Protein AF-A0A388SIT4-F1 (afdb_monomer_lite)

Sequence (167 aa):
MTAAKDGSGTVRSGVFRFDPAHPLFADHFPGASVAPGSCIVQAFADEAARWIHEITAGPNAPDAPDKTDTGGDEALLPLAGTGHLVQRMRPIRDVRGFRFRRFVTPGDYAFRMECTDGGIRCSLHALDTTGRADAPDGGEVNGGEVGQANVGQDEQARPLVTGVLAW

Radius of gyration: 22.31 Å; chains: 1; bounding box: 43×38×79 Å

Secondary structure (DSSP, 8-state):
-------TTTEEEEEEEE-TT-GGGTSSSTTS----HHHHHHHHHHHHHHHHHHHHH-S--------------------TTTHHHHTT-----EEEEEEE-S---SEEEEEEEEEETTEEEEEEEE---TT---PPP------------S-SHHHHTS-SEEEEEE-

pLDDT: mean 72.48, std 23.3, range [30.88, 98.31]

Foldseek 3Di:
DDDDPDDPAFKDKDKDAQALPPVVQCVCPPVAGFDDPVVVVVVVLVVLVVSLCDLVCPPDNDPDDDDDDDDDDDDDDPPPPSVVNNVQRDRQDDKFDKDQQDTHHGGMWMKMWGGDNFFIKIFIFDDPPVDDDPDDDDDDDDDDDDDDDPPPPVVRPDTSIIIGRGD

Structure (mmCIF, N/CA/C/O backbone):
data_AF-A0A388SIT4-F1
#
_entry.id   AF-A0A388SIT4-F1
#
loop_
_atom_site.group_PDB
_atom_site.id
_atom_site.type_symbol
_atom_site.label_atom_id
_atom_site.label_alt_id
_atom_site.label_comp_id
_atom_site.label_asym_id
_atom_site.label_entity_id
_atom_site.label_seq_id
_atom_site.pdbx_PDB_ins_code
_atom_site.Cartn_x
_atom_site.Cartn_y
_atom_site.Cartn_z
_atom_site.occupancy
_atom_site.B_iso_or_equiv
_atom_site.auth_seq_id
_atom_site.auth_comp_id
_atom_site.auth_asym_id
_atom_site.auth_atom_id
_atom_site.pdbx_PDB_model_num
ATOM 1 N N . MET A 1 1 ? -22.627 27.717 9.673 1.00 32.62 1 MET A N 1
ATOM 2 C CA . MET A 1 1 ? -21.749 26.892 8.819 1.00 32.62 1 MET A CA 1
ATOM 3 C C . MET A 1 1 ? -20.703 26.278 9.731 1.00 32.62 1 MET A C 1
ATOM 5 O O . MET A 1 1 ? -19.740 26.938 10.093 1.00 32.62 1 MET A O 1
ATOM 9 N N . THR A 1 2 ? -20.993 25.093 10.255 1.00 30.88 2 THR A N 1
ATOM 10 C CA . THR A 1 2 ? -20.157 24.382 11.226 1.00 30.88 2 THR A CA 1
ATOM 11 C C . THR A 1 2 ? -19.035 23.672 10.481 1.00 30.88 2 THR A C 1
ATOM 13 O O . THR A 1 2 ? -19.283 22.747 9.714 1.00 30.88 2 THR A O 1
ATOM 16 N N . ALA A 1 3 ? -17.804 24.135 10.687 1.00 35.03 3 ALA A N 1
ATOM 17 C CA . ALA A 1 3 ? -16.610 23.435 10.248 1.00 35.03 3 ALA A CA 1
ATOM 18 C C . ALA A 1 3 ? -16.494 22.124 11.038 1.00 35.03 3 ALA A C 1
ATOM 20 O O . ALA A 1 3 ? -16.296 22.141 12.255 1.00 35.03 3 ALA A O 1
ATOM 21 N N . ALA A 1 4 ? -16.653 20.992 10.353 1.00 37.12 4 ALA A N 1
ATOM 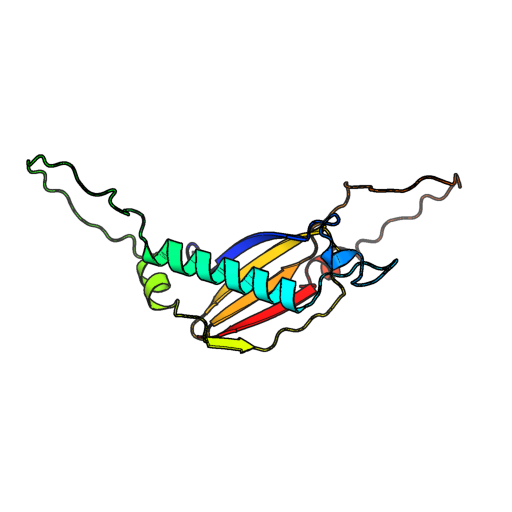22 C CA . ALA A 1 4 ? -16.260 19.698 10.884 1.00 37.12 4 ALA A CA 1
ATOM 23 C C . ALA A 1 4 ? -14.736 19.711 11.054 1.00 37.12 4 ALA A C 1
ATOM 25 O O . ALA A 1 4 ? -13.979 19.792 10.087 1.00 37.12 4 ALA A O 1
ATOM 26 N N . LYS A 1 5 ? -14.287 19.708 12.308 1.00 37.47 5 LYS A N 1
ATOM 27 C CA . LYS A 1 5 ? -12.886 19.510 12.670 1.00 37.47 5 LYS A CA 1
ATOM 28 C C . LYS A 1 5 ? -12.599 18.011 12.578 1.00 37.47 5 LYS A C 1
ATOM 30 O O . LYS A 1 5 ? -12.617 17.315 13.588 1.00 37.47 5 LYS A O 1
ATOM 35 N N . ASP A 1 6 ? -12.386 17.518 11.364 1.00 45.03 6 ASP A N 1
ATOM 36 C CA . ASP A 1 6 ? -11.998 16.131 11.124 1.00 45.03 6 ASP A CA 1
ATOM 37 C C . ASP A 1 6 ? -10.480 15.949 11.284 1.00 45.03 6 ASP A C 1
ATOM 39 O O . ASP A 1 6 ? -9.681 16.670 10.690 1.00 45.03 6 ASP A O 1
ATOM 43 N N . GLY A 1 7 ? -10.078 14.914 12.031 1.00 45.28 7 GLY A N 1
ATOM 44 C CA . GLY A 1 7 ? -9.098 13.988 11.458 1.00 45.28 7 GLY A CA 1
ATOM 45 C C . GLY A 1 7 ? -7.737 13.774 12.122 1.00 45.28 7 GLY A C 1
ATOM 46 O O . GLY A 1 7 ? -6.943 13.054 11.530 1.00 45.28 7 GLY A O 1
ATOM 47 N N . SER A 1 8 ? -7.426 14.266 13.326 1.00 46.69 8 SER A N 1
ATOM 48 C CA . SER A 1 8 ? -6.086 14.016 13.921 1.00 46.69 8 SER A CA 1
ATOM 49 C C . SER A 1 8 ? -5.850 12.577 14.446 1.00 46.69 8 SER A C 1
ATOM 51 O O . SER A 1 8 ? -4.948 12.353 15.247 1.00 46.69 8 SER A O 1
ATOM 53 N N . GLY A 1 9 ? -6.629 11.581 14.015 1.00 55.66 9 GLY A N 1
ATOM 54 C CA . GLY A 1 9 ? -6.438 10.191 14.449 1.00 55.66 9 GLY A CA 1
ATOM 55 C C . GLY A 1 9 ? -6.997 9.112 13.523 1.00 55.66 9 GLY A C 1
ATOM 56 O O . GLY A 1 9 ? -6.651 7.955 13.676 1.00 55.66 9 GLY A O 1
ATOM 57 N N . THR A 1 10 ? -7.828 9.419 12.531 1.00 80.25 10 THR A N 1
ATOM 58 C CA . THR A 1 10 ? -8.437 8.373 11.684 1.00 80.25 10 THR A CA 1
ATOM 59 C C . THR A 1 10 ? -7.631 8.043 10.437 1.00 80.25 10 THR A C 1
ATOM 61 O O . THR A 1 10 ? -7.937 7.053 9.781 1.00 80.25 10 THR A O 1
ATOM 64 N N . VAL A 1 11 ? -6.618 8.839 10.092 1.00 90.19 11 VAL A N 1
ATOM 65 C CA . VAL A 1 11 ? -5.886 8.706 8.830 1.00 90.19 11 VAL A CA 1
ATOM 66 C C . VAL A 1 11 ? -4.386 8.688 9.083 1.00 90.19 11 VAL A C 1
ATOM 68 O O . VAL A 1 11 ? -3.862 9.510 9.830 1.00 90.19 11 VAL A O 1
ATOM 71 N N . ARG A 1 12 ? -3.699 7.771 8.409 1.00 93.19 12 ARG A N 1
ATOM 72 C CA . ARG A 1 12 ? -2.246 7.681 8.319 1.00 93.19 12 ARG A CA 1
ATOM 73 C C . ARG A 1 12 ? -1.834 7.726 6.856 1.00 93.19 12 ARG A C 1
ATOM 75 O O . ARG A 1 12 ? -2.448 7.076 6.013 1.00 93.19 12 ARG A O 1
ATOM 82 N N . SER A 1 13 ? -0.806 8.497 6.545 1.00 95.44 13 SER A N 1
ATOM 83 C CA . SER A 1 13 ? -0.298 8.651 5.183 1.00 95.44 13 SER A CA 1
ATOM 84 C C . SER A 1 13 ? 1.214 8.768 5.181 1.00 95.44 13 SER A C 1
ATOM 86 O O . SER A 1 13 ? 1.807 9.216 6.161 1.00 95.44 13 SER A O 1
ATOM 88 N N . GLY A 1 14 ? 1.822 8.409 4.062 1.00 95.56 14 GLY A N 1
ATOM 89 C CA . GLY A 1 14 ? 3.261 8.472 3.874 1.00 95.56 14 GLY A CA 1
ATOM 90 C C . GLY A 1 14 ? 3.643 7.973 2.490 1.00 95.56 14 GLY A C 1
ATOM 91 O O . GLY A 1 14 ? 2.828 8.003 1.565 1.00 95.56 14 GLY A O 1
ATOM 92 N N . VAL A 1 15 ? 4.880 7.502 2.361 1.00 96.56 15 VAL A N 1
ATOM 93 C CA . VAL A 1 15 ? 5.427 6.999 1.101 1.00 96.56 15 VAL A CA 1
ATOM 94 C C . VAL A 1 15 ? 5.885 5.559 1.278 1.00 96.56 15 VAL A C 1
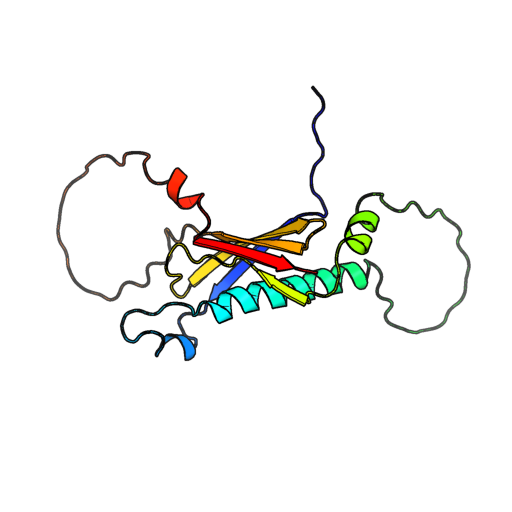ATOM 96 O O . VAL A 1 15 ? 6.616 5.254 2.218 1.00 96.56 15 VAL A O 1
ATOM 99 N N . PHE A 1 16 ? 5.475 4.684 0.363 1.00 97.06 16 PHE A N 1
ATOM 100 C CA . PHE A 1 16 ? 6.115 3.388 0.168 1.00 97.06 16 PHE A CA 1
ATOM 101 C C . PHE A 1 16 ? 7.135 3.496 -0.954 1.00 97.06 16 PHE A C 1
ATOM 103 O O . PHE A 1 16 ? 6.824 3.997 -2.034 1.00 97.06 16 PHE A O 1
ATOM 110 N N . ARG A 1 17 ? 8.344 3.004 -0.686 1.00 95.50 17 ARG A N 1
ATOM 111 C CA . ARG A 1 17 ? 9.432 2.923 -1.654 1.00 95.50 17 ARG A CA 1
ATOM 112 C C . ARG A 1 17 ? 9.657 1.471 -2.045 1.00 95.50 17 ARG A C 1
ATOM 114 O O . ARG A 1 17 ? 10.046 0.655 -1.214 1.00 95.50 17 ARG A O 1
ATOM 121 N N . PHE A 1 18 ? 9.457 1.171 -3.319 1.00 93.56 18 PHE A N 1
ATOM 122 C CA . PHE A 1 18 ? 9.822 -0.101 -3.932 1.00 93.56 18 PHE A CA 1
ATOM 123 C C . PHE A 1 18 ? 11.152 0.098 -4.659 1.00 93.56 18 PHE A C 1
ATOM 125 O O . PHE A 1 18 ? 11.165 0.546 -5.801 1.00 93.56 18 PHE A O 1
ATOM 132 N N . ASP A 1 19 ? 12.269 -0.152 -3.972 1.00 90.81 19 ASP A N 1
ATOM 133 C CA . ASP A 1 19 ? 13.614 0.152 -4.480 1.00 90.81 19 ASP A CA 1
ATOM 134 C C . ASP A 1 19 ? 13.919 -0.589 -5.799 1.00 90.81 19 ASP A C 1
ATOM 136 O O . ASP A 1 19 ? 13.999 -1.816 -5.776 1.00 90.81 19 ASP A O 1
ATOM 140 N N . PRO A 1 20 ? 14.136 0.106 -6.934 1.00 88.06 20 PRO A N 1
ATOM 141 C CA . PRO A 1 20 ? 14.434 -0.535 -8.217 1.00 88.06 20 PRO A CA 1
ATOM 142 C C . PRO A 1 20 ? 15.649 -1.467 -8.192 1.00 88.06 20 PRO A C 1
ATOM 144 O O . PRO A 1 20 ? 15.702 -2.408 -8.978 1.00 88.06 20 PRO A O 1
ATOM 147 N N . ALA A 1 21 ? 16.604 -1.237 -7.284 1.00 89.94 21 ALA A N 1
ATOM 148 C CA . ALA A 1 21 ? 17.778 -2.092 -7.127 1.00 89.94 21 ALA A CA 1
ATOM 149 C C . ALA A 1 21 ? 17.485 -3.405 -6.373 1.00 89.94 21 ALA A C 1
ATOM 151 O O . ALA A 1 21 ? 18.358 -4.269 -6.276 1.00 89.94 21 ALA A O 1
ATOM 152 N N . HIS A 1 22 ? 16.281 -3.575 -5.821 1.00 88.75 22 HIS A N 1
ATOM 153 C CA . HIS A 1 22 ? 15.937 -4.761 -5.053 1.00 88.75 22 HIS A CA 1
ATOM 154 C C . HIS A 1 22 ? 15.881 -6.007 -5.969 1.00 88.75 22 HIS A C 1
ATOM 156 O O . HIS A 1 22 ? 15.098 -6.019 -6.924 1.00 88.75 22 HIS A O 1
ATOM 162 N N . PRO A 1 23 ? 16.620 -7.099 -5.664 1.00 88.62 23 PRO A N 1
ATOM 163 C CA . PRO A 1 23 ? 16.752 -8.263 -6.555 1.00 88.62 23 PRO A CA 1
ATOM 164 C C . PRO A 1 23 ? 15.426 -8.903 -6.985 1.00 88.62 23 PRO A C 1
ATOM 166 O O . PRO A 1 23 ? 15.294 -9.392 -8.098 1.00 88.62 23 PRO A O 1
ATOM 169 N N . LEU A 1 24 ? 14.416 -8.843 -6.117 1.00 87.44 24 LEU A N 1
ATOM 170 C CA . LEU A 1 24 ? 13.052 -9.312 -6.389 1.00 87.44 24 LEU A CA 1
ATOM 171 C C . LEU A 1 24 ? 12.417 -8.712 -7.661 1.00 87.44 24 LEU A C 1
ATOM 173 O O . LEU A 1 24 ? 11.564 -9.359 -8.259 1.00 87.44 24 LEU A O 1
ATOM 177 N N . PHE A 1 25 ? 12.815 -7.509 -8.092 1.00 84.62 25 PHE A N 1
ATOM 178 C CA . PHE A 1 25 ? 12.275 -6.878 -9.305 1.00 84.62 25 PHE A CA 1
ATOM 179 C C . PHE A 1 25 ? 13.024 -7.255 -10.586 1.00 84.62 25 PHE A C 1
ATOM 181 O O . PHE A 1 25 ? 12.490 -7.023 -11.674 1.00 84.62 25 PHE A O 1
ATOM 188 N N . ALA A 1 26 ? 14.220 -7.846 -10.478 1.00 81.25 26 ALA A N 1
ATOM 189 C CA . ALA A 1 26 ? 14.997 -8.292 -11.634 1.00 81.25 26 ALA A CA 1
ATOM 190 C C . ALA A 1 26 ? 14.256 -9.395 -12.408 1.00 81.25 26 ALA A C 1
ATOM 192 O O . ALA A 1 26 ? 14.206 -9.371 -13.637 1.00 81.25 26 ALA A O 1
ATOM 193 N N . ASP A 1 27 ? 13.595 -10.293 -11.674 1.00 81.56 27 ASP A N 1
ATOM 194 C CA . ASP A 1 27 ? 12.854 -11.428 -12.231 1.00 81.56 27 ASP A CA 1
ATOM 195 C C . ASP A 1 27 ? 11.329 -11.225 -12.226 1.00 81.56 27 ASP A C 1
ATOM 197 O O . ASP A 1 27 ? 10.574 -12.123 -12.601 1.00 81.56 27 ASP A O 1
ATOM 201 N N . HIS A 1 28 ? 10.847 -10.039 -11.841 1.00 80.81 28 HIS A N 1
ATOM 202 C CA . HIS A 1 28 ? 9.418 -9.736 -11.772 1.00 80.81 28 HIS A CA 1
ATOM 203 C C . HIS A 1 28 ? 9.105 -8.383 -12.425 1.00 80.81 28 HIS A C 1
ATOM 205 O O . HIS A 1 28 ? 8.853 -7.403 -11.743 1.00 80.81 28 HIS A O 1
ATOM 211 N N . PHE A 1 29 ? 9.100 -8.256 -13.749 1.00 78.00 29 PHE A N 1
ATOM 212 C CA . PHE A 1 29 ? 9.457 -9.252 -14.760 1.00 78.00 29 PHE A CA 1
ATOM 213 C C . PHE A 1 29 ? 10.697 -8.778 -15.533 1.00 78.00 29 PHE A C 1
ATOM 215 O O . PHE A 1 29 ? 10.898 -7.565 -15.645 1.00 78.00 29 PHE A O 1
ATOM 222 N N . PRO A 1 30 ? 11.506 -9.680 -16.116 1.00 78.38 30 PRO A N 1
ATOM 223 C CA . PRO A 1 30 ? 12.654 -9.272 -16.920 1.00 78.38 30 PRO A CA 1
ATOM 224 C C . PRO A 1 30 ? 12.242 -8.296 -18.035 1.00 78.38 30 PRO A C 1
ATOM 226 O O . PRO A 1 30 ? 11.342 -8.586 -18.822 1.00 78.38 30 PRO A O 1
ATOM 229 N N . GLY A 1 31 ? 12.872 -7.118 -18.081 1.00 81.62 31 GLY A N 1
ATOM 230 C CA . GLY A 1 31 ? 12.571 -6.053 -19.052 1.00 81.62 31 GLY A CA 1
ATOM 231 C C . GLY A 1 31 ? 11.298 -5.234 -18.778 1.00 81.62 31 GLY A C 1
ATOM 232 O O . GLY A 1 31 ? 11.062 -4.245 -19.467 1.00 81.62 31 GLY A O 1
ATOM 233 N N . ALA A 1 32 ? 10.497 -5.603 -17.776 1.00 84.12 32 ALA A N 1
ATOM 234 C CA . ALA A 1 32 ? 9.282 -4.899 -17.367 1.00 84.12 32 ALA A CA 1
ATOM 235 C C . ALA A 1 32 ? 9.037 -5.102 -15.862 1.00 84.12 32 ALA A C 1
ATOM 237 O O . ALA A 1 32 ? 8.132 -5.833 -15.447 1.00 84.12 32 ALA A O 1
ATOM 238 N N . SER A 1 33 ? 9.882 -4.489 -15.031 1.00 88.00 33 SER A N 1
ATOM 239 C CA . SER A 1 33 ? 9.814 -4.639 -13.577 1.00 88.00 33 SER A CA 1
ATOM 240 C C . SER A 1 33 ? 8.515 -4.070 -13.000 1.00 88.00 33 SER A C 1
ATOM 242 O O . SER A 1 33 ? 8.140 -2.922 -13.243 1.00 88.00 33 SER A O 1
ATOM 244 N N . VAL A 1 34 ? 7.842 -4.884 -12.194 1.00 92.12 34 VAL A N 1
ATOM 245 C CA . VAL A 1 34 ? 6.564 -4.618 -11.541 1.00 92.12 34 VAL A CA 1
ATOM 246 C C . VAL A 1 34 ? 6.654 -5.114 -10.102 1.00 92.12 34 VAL A C 1
ATOM 248 O O . VAL A 1 34 ? 7.033 -6.251 -9.837 1.00 92.12 34 VAL A O 1
ATOM 251 N N . ALA A 1 35 ? 6.258 -4.275 -9.152 1.00 91.00 35 ALA A N 1
ATOM 252 C CA . ALA A 1 35 ? 6.139 -4.673 -7.764 1.00 91.00 35 ALA A CA 1
ATOM 253 C C . ALA A 1 35 ? 5.072 -5.775 -7.614 1.00 91.00 35 ALA A C 1
ATOM 255 O O . ALA A 1 35 ? 3.921 -5.562 -8.018 1.00 91.00 35 ALA A O 1
ATOM 256 N N . PRO A 1 36 ? 5.401 -6.940 -7.020 1.00 94.12 36 PRO A N 1
ATOM 257 C CA . PRO A 1 36 ? 4.406 -7.976 -6.804 1.00 94.12 36 PRO A CA 1
ATOM 258 C C . PRO A 1 36 ? 3.297 -7.470 -5.883 1.00 94.12 36 PRO A C 1
ATOM 260 O O . PRO A 1 36 ? 3.545 -6.764 -4.901 1.00 94.12 36 PRO A O 1
ATOM 263 N N . GLY A 1 37 ? 2.063 -7.897 -6.154 1.00 93.69 37 GLY A N 1
ATOM 264 C CA . GLY A 1 37 ? 0.900 -7.481 -5.368 1.00 93.69 37 GLY A CA 1
ATOM 265 C C . GLY A 1 37 ? 1.031 -7.799 -3.874 1.00 93.69 37 GLY A C 1
ATOM 266 O O . GLY A 1 37 ? 0.625 -6.994 -3.039 1.00 93.69 37 GLY A O 1
ATOM 267 N N . SER A 1 38 ? 1.657 -8.927 -3.524 1.00 95.12 38 SER A N 1
ATOM 268 C CA . SER A 1 38 ? 1.915 -9.317 -2.133 1.00 95.12 38 SER A CA 1
ATOM 269 C C . SER A 1 38 ? 2.845 -8.347 -1.403 1.00 95.12 38 SER A C 1
ATOM 271 O O . SER A 1 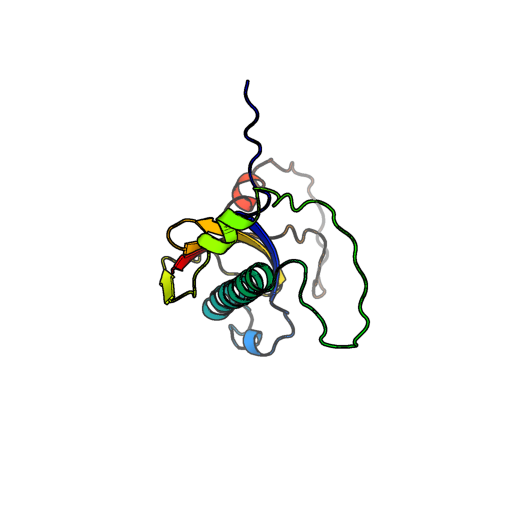38 ? 2.580 -8.044 -0.246 1.00 95.12 38 SER A O 1
ATOM 273 N N . CYS A 1 39 ? 3.873 -7.798 -2.061 1.00 95.00 39 CYS A N 1
ATOM 274 C CA . CYS A 1 39 ? 4.760 -6.796 -1.459 1.00 95.00 39 CYS A CA 1
ATOM 275 C C . CYS A 1 39 ? 4.007 -5.505 -1.122 1.00 95.00 39 CYS A C 1
ATOM 277 O O . CYS A 1 39 ? 4.242 -4.906 -0.077 1.00 95.00 39 CYS A O 1
ATOM 279 N N . ILE A 1 40 ? 3.064 -5.099 -1.974 1.00 97.06 40 ILE A N 1
ATOM 280 C CA . ILE A 1 40 ? 2.228 -3.918 -1.726 1.00 97.06 40 ILE A CA 1
ATOM 281 C C . ILE A 1 40 ? 1.289 -4.164 -0.536 1.00 97.06 40 ILE A C 1
ATOM 283 O O . ILE A 1 40 ? 1.159 -3.303 0.332 1.00 97.06 40 ILE A O 1
ATOM 287 N N . VAL A 1 41 ? 0.641 -5.334 -0.473 1.00 97.75 41 VAL A N 1
ATOM 288 C CA . VAL A 1 41 ? -0.211 -5.710 0.672 1.00 97.75 41 VAL A CA 1
ATOM 289 C C . VAL A 1 41 ? 0.610 -5.770 1.959 1.00 97.75 41 VAL A C 1
ATOM 291 O O . VAL A 1 41 ? 0.167 -5.247 2.980 1.00 97.75 41 VAL A O 1
ATOM 294 N N . GLN A 1 42 ? 1.804 -6.363 1.904 1.00 96.62 42 GLN A N 1
ATOM 295 C CA . GLN A 1 42 ? 2.691 -6.482 3.056 1.00 96.62 42 GLN A CA 1
ATOM 296 C C . GLN A 1 42 ? 3.133 -5.109 3.564 1.00 96.62 42 GLN A C 1
ATOM 298 O O . GLN A 1 42 ? 3.037 -4.866 4.758 1.00 96.62 42 GLN A O 1
ATOM 303 N N . ALA A 1 43 ? 3.490 -4.173 2.676 1.00 97.81 43 ALA A N 1
ATOM 304 C CA . ALA A 1 43 ? 3.832 -2.806 3.070 1.00 97.81 43 ALA A CA 1
ATOM 305 C C . ALA A 1 43 ? 2.693 -2.123 3.854 1.00 97.81 43 ALA A C 1
ATOM 307 O O . ALA A 1 43 ? 2.932 -1.481 4.876 1.00 97.81 43 ALA A O 1
ATOM 308 N N . PHE A 1 44 ? 1.435 -2.312 3.432 1.00 98.31 44 PHE A N 1
ATOM 309 C CA . PHE A 1 44 ? 0.281 -1.837 4.201 1.00 98.31 44 PHE A CA 1
ATOM 310 C C . PHE A 1 44 ? 0.125 -2.547 5.550 1.00 98.31 44 PHE A C 1
ATOM 312 O O . PHE A 1 44 ? -0.227 -1.895 6.533 1.00 98.31 44 PHE A O 1
ATOM 319 N N . ALA A 1 45 ? 0.339 -3.862 5.605 1.00 96.88 45 ALA A N 1
ATOM 320 C CA . ALA A 1 45 ? 0.227 -4.636 6.839 1.00 96.88 45 ALA A CA 1
ATOM 321 C C . ALA A 1 45 ? 1.309 -4.250 7.862 1.00 96.88 45 ALA A C 1
ATOM 323 O O . ALA A 1 45 ? 0.992 -4.049 9.034 1.00 96.88 45 ALA A O 1
ATOM 324 N N . ASP A 1 46 ? 2.551 -4.070 7.413 1.00 96.44 46 ASP A N 1
ATOM 325 C CA . ASP A 1 46 ? 3.680 -3.648 8.244 1.00 96.44 46 ASP A CA 1
ATOM 326 C C . ASP A 1 46 ? 3.449 -2.241 8.803 1.00 96.44 46 ASP A C 1
ATOM 328 O O . ASP A 1 46 ? 3.590 -2.002 10.004 1.00 96.44 46 ASP A O 1
ATOM 332 N N . GLU A 1 47 ? 3.001 -1.310 7.956 1.00 97.00 47 GLU A N 1
ATOM 333 C CA . GLU A 1 47 ? 2.691 0.051 8.389 1.00 97.00 47 GLU A CA 1
ATOM 334 C C . GLU A 1 47 ? 1.489 0.094 9.343 1.00 97.00 47 GLU A C 1
ATOM 336 O O . GLU A 1 47 ? 1.468 0.888 10.285 1.00 97.00 47 GLU A O 1
ATOM 341 N N . ALA A 1 48 ? 0.500 -0.783 9.156 1.00 94.38 48 ALA A N 1
ATOM 342 C CA . ALA A 1 48 ? -0.610 -0.919 10.091 1.00 94.38 48 ALA A CA 1
ATOM 343 C C . ALA A 1 48 ? -0.142 -1.441 11.451 1.00 94.38 48 ALA A C 1
ATOM 345 O O . ALA A 1 48 ? -0.561 -0.909 12.477 1.00 94.38 48 ALA A O 1
ATOM 346 N N . ALA A 1 49 ? 0.727 -2.454 11.470 1.00 92.44 49 ALA A N 1
ATOM 347 C CA . ALA A 1 49 ? 1.298 -2.979 12.702 1.00 92.44 49 ALA A CA 1
ATOM 348 C C . ALA A 1 49 ? 2.077 -1.884 13.441 1.00 92.44 49 ALA A C 1
ATOM 350 O O . ALA A 1 49 ? 1.844 -1.662 14.631 1.00 92.44 49 ALA A O 1
ATOM 351 N N . ARG A 1 50 ? 2.915 -1.126 12.723 1.00 91.81 50 ARG A N 1
ATOM 352 C CA . ARG A 1 50 ? 3.626 0.035 13.271 1.00 91.81 50 ARG A CA 1
ATOM 353 C C . ARG A 1 50 ? 2.657 1.068 13.852 1.00 91.81 50 ARG A C 1
ATOM 355 O O . ARG A 1 50 ? 2.850 1.526 14.975 1.00 91.81 50 ARG A O 1
ATOM 362 N N . TRP A 1 51 ? 1.577 1.379 13.134 1.00 90.88 51 TRP A N 1
ATOM 363 C CA . TRP A 1 51 ? 0.548 2.306 13.606 1.00 90.88 51 TRP A CA 1
ATOM 364 C C . TRP A 1 51 ? -0.118 1.833 14.904 1.00 90.88 51 TRP A C 1
ATOM 366 O O . TRP A 1 51 ? -0.249 2.614 15.846 1.00 90.88 51 TRP A O 1
ATOM 376 N N . ILE A 1 52 ? -0.495 0.554 14.981 1.00 87.19 52 ILE A N 1
ATOM 377 C CA . ILE A 1 52 ? -1.103 -0.051 16.174 1.00 87.19 52 ILE A CA 1
ATOM 378 C C . ILE A 1 52 ? -0.136 0.009 17.359 1.00 87.19 52 ILE A C 1
ATOM 380 O O . ILE A 1 52 ? -0.546 0.372 18.465 1.00 87.19 52 ILE A O 1
ATOM 384 N N . HIS A 1 53 ? 1.141 -0.311 17.135 1.00 86.31 53 HIS A N 1
ATOM 385 C CA . HIS A 1 53 ? 2.173 -0.248 18.166 1.00 86.31 53 HIS A CA 1
ATOM 386 C C . HIS A 1 53 ? 2.356 1.170 18.709 1.00 86.31 53 HIS A C 1
ATOM 388 O O . HIS A 1 53 ? 2.345 1.347 19.923 1.00 86.31 53 HIS A O 1
ATOM 394 N N . GLU A 1 54 ? 2.451 2.181 17.844 1.00 85.38 54 GLU A N 1
ATOM 395 C CA . GLU A 1 54 ? 2.606 3.584 18.255 1.00 85.38 54 GLU A CA 1
ATOM 396 C C . GLU A 1 54 ? 1.419 4.093 19.080 1.00 85.38 54 GLU A C 1
ATOM 398 O O . GLU A 1 54 ? 1.597 4.816 20.057 1.00 85.38 54 GLU A O 1
ATOM 403 N N . ILE A 1 55 ? 0.199 3.687 18.724 1.00 79.31 55 ILE A N 1
ATOM 404 C CA . ILE A 1 55 ? -1.001 4.057 19.481 1.00 79.31 55 ILE A CA 1
ATOM 405 C C . ILE A 1 55 ? -1.041 3.348 20.837 1.00 79.31 55 ILE A C 1
ATOM 407 O O . ILE A 1 55 ? -1.446 3.945 21.833 1.00 79.31 55 ILE A O 1
ATOM 411 N N . THR A 1 56 ? -0.624 2.081 20.878 1.00 76.69 56 THR A N 1
ATOM 412 C CA . THR A 1 56 ? -0.645 1.259 22.097 1.00 76.69 56 THR A CA 1
ATOM 413 C C . THR A 1 56 ? 0.467 1.652 23.072 1.00 76.69 56 THR A C 1
ATOM 415 O O . THR A 1 56 ? 0.264 1.579 24.280 1.00 76.69 56 THR A O 1
ATOM 418 N N . ALA A 1 57 ? 1.623 2.098 22.570 1.00 72.25 57 ALA A N 1
ATOM 419 C CA . ALA A 1 57 ? 2.758 2.525 23.388 1.00 72.25 57 ALA A CA 1
ATOM 420 C C . ALA A 1 57 ? 2.505 3.846 24.145 1.00 72.25 57 ALA A C 1
ATOM 422 O O . ALA A 1 57 ? 3.181 4.117 25.135 1.00 72.25 57 ALA A O 1
ATOM 423 N N . GLY A 1 58 ? 1.512 4.643 23.725 1.00 59.50 58 GLY A N 1
ATOM 424 C CA . GLY A 1 58 ? 1.215 5.957 24.302 1.00 59.50 58 GLY A CA 1
ATOM 425 C C . GLY A 1 58 ? 2.352 6.983 24.109 1.00 59.50 58 GLY A C 1
ATOM 426 O O . GLY A 1 58 ? 3.461 6.630 23.720 1.00 59.50 58 GLY A O 1
ATOM 427 N N . PRO A 1 59 ? 2.119 8.281 24.386 1.00 55.56 59 PRO A N 1
ATOM 428 C CA . PRO A 1 59 ? 3.169 9.307 24.332 1.00 55.56 59 PRO A CA 1
ATOM 429 C C . PRO A 1 59 ? 4.194 9.218 25.481 1.00 55.56 59 PRO A C 1
ATOM 431 O O . PRO A 1 59 ? 5.129 10.007 25.509 1.00 55.56 59 PRO A O 1
ATOM 434 N N . ASN A 1 60 ? 4.027 8.277 26.417 1.00 50.50 60 ASN A N 1
ATOM 435 C CA . ASN A 1 60 ? 4.883 8.083 27.586 1.00 50.50 60 ASN A CA 1
ATOM 436 C C . ASN A 1 60 ? 5.212 6.591 27.732 1.00 50.50 60 ASN A C 1
ATOM 438 O O . ASN A 1 60 ? 4.630 5.908 28.573 1.00 50.50 60 ASN A O 1
ATOM 442 N N . ALA A 1 61 ? 6.123 6.072 26.911 1.00 46.94 61 ALA A N 1
ATOM 443 C CA . ALA A 1 61 ? 6.796 4.822 27.244 1.00 46.94 61 ALA A CA 1
ATOM 444 C C . ALA A 1 61 ? 7.872 5.149 28.297 1.00 46.94 61 ALA A C 1
ATOM 446 O O . ALA A 1 61 ? 8.768 5.940 27.997 1.00 46.94 61 ALA A O 1
ATOM 447 N N . PRO A 1 62 ? 7.787 4.626 29.533 1.00 46.50 62 PRO A N 1
ATOM 448 C CA . PRO A 1 62 ? 8.825 4.851 30.521 1.00 46.50 62 PRO A CA 1
ATOM 449 C C . PRO A 1 62 ? 10.023 3.963 30.185 1.00 46.50 62 PRO A C 1
ATOM 451 O O . PRO A 1 62 ? 9.930 2.735 30.247 1.00 46.50 62 PRO A O 1
ATOM 454 N N . ASP A 1 63 ? 11.161 4.583 29.890 1.00 43.44 63 ASP A N 1
ATOM 455 C CA . ASP A 1 63 ? 12.446 3.969 30.206 1.00 43.44 63 ASP A CA 1
ATOM 456 C C . ASP A 1 63 ? 12.450 3.691 31.720 1.00 43.44 63 ASP A C 1
ATOM 458 O O . ASP A 1 63 ? 12.406 4.605 32.545 1.00 43.44 63 ASP A O 1
ATOM 462 N N . ALA A 1 64 ? 12.409 2.421 32.112 1.00 45.12 64 ALA A N 1
ATOM 463 C CA . ALA A 1 64 ? 12.525 2.015 33.510 1.00 45.12 64 ALA A CA 1
ATOM 464 C C . ALA A 1 64 ? 14.003 1.784 33.883 1.00 45.12 64 ALA A C 1
ATOM 466 O O . ALA A 1 64 ? 14.778 1.356 33.029 1.00 45.12 64 ALA A O 1
ATOM 467 N N . PRO A 1 65 ? 14.378 1.812 35.174 1.00 51.59 65 PRO A N 1
ATOM 468 C CA . PRO A 1 65 ? 14.005 2.760 36.218 1.00 51.59 65 PRO A CA 1
ATOM 469 C C . PRO A 1 65 ? 15.266 3.406 36.834 1.00 51.59 65 PRO A C 1
ATOM 471 O O . PRO A 1 65 ? 16.274 2.731 37.036 1.00 51.59 65 PRO A O 1
ATOM 474 N N . ASP A 1 66 ? 15.186 4.660 37.273 1.00 36.22 66 ASP A N 1
ATOM 475 C CA . ASP A 1 66 ? 15.990 5.081 38.423 1.00 36.22 66 ASP A CA 1
ATOM 476 C C . ASP A 1 66 ? 15.118 5.840 39.418 1.00 36.22 66 ASP A C 1
ATOM 478 O O . ASP A 1 66 ? 14.254 6.642 39.064 1.00 36.22 66 ASP A O 1
ATOM 482 N N . LYS A 1 67 ? 15.285 5.471 40.682 1.00 49.31 67 LYS A N 1
ATOM 483 C CA . LYS A 1 67 ? 14.489 5.951 41.801 1.00 49.31 67 LYS A CA 1
ATOM 484 C C . LYS A 1 67 ? 14.908 7.378 42.117 1.00 49.31 67 LYS A C 1
ATOM 486 O O . LYS A 1 67 ? 16.064 7.611 42.436 1.00 49.31 67 LYS A O 1
ATOM 491 N N . THR A 1 68 ? 13.956 8.295 42.211 1.00 38.03 68 THR A N 1
ATOM 492 C CA . THR A 1 68 ? 13.875 9.210 43.358 1.00 38.03 68 THR A CA 1
ATOM 493 C C . THR A 1 68 ? 12.477 9.811 43.455 1.00 38.03 68 THR A C 1
ATOM 495 O O . THR A 1 68 ? 11.873 10.242 42.480 1.00 38.03 68 THR A O 1
ATOM 498 N N . ASP A 1 69 ? 11.967 9.739 44.675 1.00 45.84 69 ASP A N 1
ATOM 499 C CA . ASP A 1 69 ? 10.735 10.307 45.203 1.00 45.84 69 ASP A CA 1
ATOM 500 C C . ASP A 1 69 ? 10.769 11.846 45.153 1.00 45.84 69 ASP A C 1
ATOM 502 O O . ASP A 1 69 ? 11.813 12.422 45.464 1.00 45.84 69 ASP A O 1
ATOM 506 N N . THR A 1 70 ? 9.665 12.506 44.777 1.00 41.03 70 THR A N 1
ATOM 507 C CA . THR A 1 70 ? 8.998 13.586 45.549 1.00 41.03 70 THR A CA 1
ATOM 508 C C . THR A 1 70 ? 7.913 14.285 44.707 1.00 41.03 70 THR A C 1
ATOM 510 O O . THR A 1 70 ? 8.185 14.854 43.657 1.00 41.03 70 THR A O 1
ATOM 513 N N . GLY A 1 71 ? 6.693 14.242 45.254 1.00 40.56 71 GLY A N 1
ATOM 514 C CA . GLY A 1 71 ? 5.493 15.080 45.080 1.00 40.56 71 GLY A CA 1
ATOM 515 C C . GLY A 1 71 ? 5.397 16.197 44.028 1.00 40.56 71 GLY A C 1
ATOM 516 O O . GLY A 1 71 ? 6.240 17.082 43.932 1.00 40.56 71 GLY A O 1
ATOM 517 N N . GLY A 1 72 ? 4.227 16.247 43.381 1.00 36.16 72 GLY A N 1
ATOM 518 C CA . GLY A 1 72 ? 3.726 17.412 42.652 1.00 36.16 72 GLY A CA 1
ATOM 519 C C . GLY A 1 72 ? 2.425 17.100 41.915 1.00 36.16 72 GLY A C 1
ATOM 520 O O . GLY A 1 72 ? 2.453 16.526 40.834 1.00 36.16 72 GLY A O 1
ATOM 521 N N . ASP A 1 73 ? 1.301 17.436 42.545 1.00 48.22 73 ASP A N 1
ATOM 522 C CA . ASP A 1 73 ? -0.043 17.515 41.960 1.00 48.22 73 ASP A CA 1
ATOM 523 C C . ASP A 1 73 ? -0.039 18.432 40.720 1.00 48.22 73 ASP A C 1
ATOM 525 O O . ASP A 1 73 ? 0.634 19.458 40.767 1.00 48.22 73 ASP A O 1
ATOM 529 N N . GLU A 1 74 ? -0.725 18.040 39.634 1.00 42.91 74 GLU A N 1
ATOM 530 C CA . GLU A 1 74 ? -1.485 18.913 38.710 1.00 42.91 74 GLU A CA 1
ATOM 531 C C . GLU A 1 74 ? -2.075 18.089 37.536 1.00 42.91 74 GLU A C 1
ATOM 533 O O . GLU A 1 74 ? -1.398 17.650 36.607 1.00 42.91 74 GLU A O 1
ATOM 538 N N . ALA A 1 75 ? -3.390 17.879 37.634 1.00 38.25 75 ALA A N 1
ATOM 539 C CA . ALA A 1 75 ? -4.391 17.811 36.566 1.00 38.25 75 ALA A CA 1
ATOM 540 C C . ALA A 1 75 ? -4.081 17.037 35.260 1.00 38.25 75 ALA A C 1
ATOM 542 O O . ALA A 1 75 ? -3.668 17.586 34.236 1.00 38.25 75 ALA A O 1
ATOM 543 N N . LEU A 1 76 ? -4.518 15.772 35.239 1.00 41.38 76 LEU A N 1
ATOM 544 C CA . LEU A 1 76 ? -4.906 15.074 34.012 1.00 41.38 76 LEU A CA 1
ATOM 545 C C . LEU A 1 76 ? -6.070 15.801 33.313 1.00 41.38 76 LEU A C 1
ATOM 547 O O . LEU A 1 76 ? -7.196 15.810 33.811 1.00 41.38 76 LEU A O 1
ATOM 551 N N . LEU A 1 77 ? -5.837 16.260 32.085 1.00 42.62 77 LEU A N 1
ATOM 552 C CA . LEU A 1 77 ? -6.877 16.341 31.060 1.00 42.62 77 LEU A CA 1
ATOM 553 C C . LEU A 1 77 ? -6.518 15.352 29.942 1.00 42.62 77 LEU A C 1
ATOM 555 O O . LEU A 1 77 ? -5.541 15.586 29.227 1.00 42.62 77 LEU A O 1
ATOM 559 N N . PRO A 1 78 ? -7.271 14.257 29.728 1.00 42.12 78 PRO A N 1
ATOM 560 C CA . PRO A 1 78 ? -7.093 13.477 28.518 1.00 42.12 78 PRO A CA 1
ATOM 561 C C . PRO A 1 78 ? -7.645 14.294 27.346 1.00 42.12 78 PRO A C 1
ATOM 563 O O . PRO A 1 78 ? -8.848 14.535 27.238 1.00 42.12 78 PRO A O 1
ATOM 566 N N . LEU A 1 79 ? -6.747 14.727 26.460 1.00 45.19 79 LEU A N 1
ATOM 567 C CA . LEU A 1 79 ? -7.089 15.225 25.130 1.00 45.19 79 LEU A CA 1
ATOM 568 C C . LEU A 1 79 ? -8.034 14.209 24.468 1.00 45.19 79 LEU A C 1
ATOM 570 O O . LEU A 1 79 ? -7.628 13.103 24.115 1.00 45.19 79 LEU A O 1
ATOM 574 N N . ALA A 1 80 ? -9.302 14.585 24.306 1.00 43.38 80 ALA A N 1
ATOM 575 C CA . ALA A 1 80 ? -10.409 13.737 23.853 1.00 43.38 80 ALA A CA 1
ATOM 576 C C . ALA A 1 80 ? -10.318 13.266 22.376 1.00 43.38 80 ALA A C 1
ATOM 578 O O . ALA A 1 80 ? -11.335 12.978 21.753 1.00 43.38 80 ALA A O 1
ATOM 579 N N . GLY A 1 81 ? -9.117 13.199 21.791 1.00 47.94 81 GLY A N 1
ATOM 580 C CA . GLY A 1 81 ? -8.885 12.831 20.390 1.00 47.94 81 GLY A CA 1
ATOM 581 C C . GLY A 1 81 ? -8.211 11.472 20.174 1.00 47.94 81 GLY A C 1
ATOM 582 O O . GLY A 1 81 ? -8.470 10.826 19.162 1.00 47.94 81 GLY A O 1
ATOM 583 N N . THR A 1 82 ? -7.376 11.003 21.104 1.00 48.72 82 THR A N 1
ATOM 584 C CA . THR A 1 82 ? -6.584 9.764 20.944 1.00 48.72 82 THR A CA 1
ATOM 585 C C . THR A 1 82 ? -7.259 8.526 21.532 1.00 48.72 82 THR A C 1
ATOM 587 O O . THR A 1 82 ? -7.124 7.438 20.975 1.00 48.72 82 THR A O 1
ATOM 590 N N . GLY A 1 83 ? -8.053 8.677 22.599 1.00 50.44 83 GLY A N 1
ATOM 591 C CA . GLY A 1 83 ? -8.721 7.551 23.269 1.00 50.44 83 GLY A CA 1
ATOM 592 C C . GLY A 1 83 ? -9.688 6.768 22.370 1.00 50.44 83 GLY A C 1
ATOM 593 O O . GLY A 1 83 ? -9.786 5.548 22.483 1.00 50.44 83 GLY A O 1
ATOM 594 N N . HIS A 1 84 ? -10.343 7.440 21.417 1.00 56.38 84 HIS A N 1
ATOM 595 C CA . HIS A 1 84 ? -11.286 6.794 20.494 1.00 56.38 84 HIS A CA 1
ATOM 596 C C . HIS A 1 84 ? -10.594 5.940 19.420 1.00 56.38 84 HIS A C 1
ATOM 598 O O . HIS A 1 84 ? -11.173 4.978 18.921 1.00 56.38 84 HIS A O 1
ATOM 604 N N . LEU A 1 85 ? -9.347 6.264 19.060 1.00 58.59 85 LEU A N 1
ATOM 605 C CA . LEU A 1 85 ? -8.579 5.492 18.080 1.00 58.59 85 LEU A CA 1
ATOM 606 C C . LEU A 1 85 ? -7.983 4.223 18.698 1.00 58.59 85 LEU A C 1
ATOM 608 O O . LEU A 1 85 ? -8.055 3.159 18.084 1.00 58.59 85 LEU A O 1
ATOM 612 N N . VAL A 1 86 ? -7.475 4.326 19.934 1.00 58.53 86 VAL A N 1
ATOM 613 C CA . VAL A 1 86 ? -6.970 3.183 20.719 1.00 58.53 86 VAL A CA 1
ATOM 614 C C . VAL A 1 86 ? -8.049 2.100 20.854 1.00 58.53 86 VAL A C 1
ATOM 616 O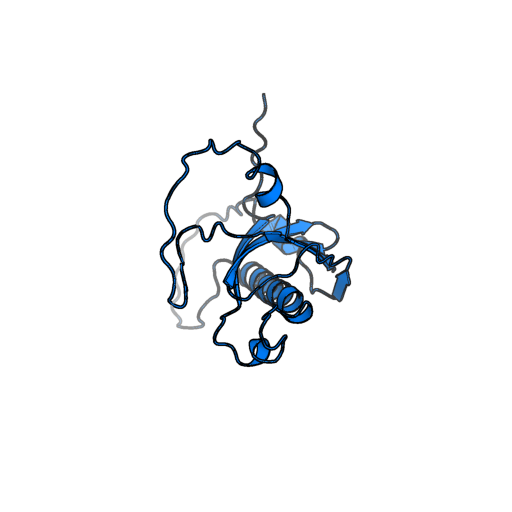 O . VAL A 1 86 ? -7.752 0.918 20.746 1.00 58.53 86 VAL A O 1
ATOM 619 N N . GLN A 1 87 ? -9.319 2.487 21.026 1.00 60.66 87 GLN A N 1
ATOM 620 C CA . GLN A 1 87 ? -10.438 1.539 21.129 1.00 60.66 87 GLN A CA 1
ATOM 621 C C . GLN A 1 87 ? -10.882 0.934 19.785 1.00 60.66 87 GLN A C 1
ATOM 623 O O . GLN A 1 87 ? -11.587 -0.080 19.767 1.00 60.66 87 GLN A O 1
ATOM 628 N N . ARG A 1 88 ? -10.503 1.548 18.658 1.00 68.81 88 ARG A N 1
ATOM 629 C CA . ARG A 1 88 ? -10.929 1.134 17.313 1.00 68.81 88 ARG A CA 1
ATOM 630 C C . ARG A 1 88 ? -9.946 0.202 16.624 1.00 68.81 88 ARG A C 1
ATOM 632 O O . ARG A 1 88 ? -10.387 -0.669 15.877 1.00 68.81 88 ARG A O 1
ATOM 639 N N . MET A 1 89 ? -8.648 0.373 16.852 1.00 77.69 89 MET A N 1
ATOM 640 C CA . MET A 1 89 ? -7.641 -0.466 16.207 1.00 77.69 89 MET A CA 1
ATOM 641 C C . MET A 1 89 ? -7.496 -1.806 16.932 1.00 77.69 89 MET A C 1
ATOM 643 O O . MET A 1 89 ? -7.402 -1.869 18.154 1.00 77.69 89 MET A O 1
ATOM 647 N N . ARG A 1 90 ? -7.521 -2.896 16.163 1.00 80.31 90 ARG A N 1
ATOM 648 C CA . ARG A 1 90 ? -7.447 -4.283 16.648 1.00 80.31 90 ARG A CA 1
ATOM 649 C C . ARG A 1 90 ? -6.333 -5.019 15.894 1.00 80.31 90 ARG A C 1
ATOM 651 O O . ARG A 1 90 ? -5.801 -4.481 14.931 1.00 80.31 90 ARG A O 1
ATOM 658 N N . PRO A 1 91 ? -5.943 -6.240 16.285 1.00 86.12 91 PRO A N 1
ATOM 659 C CA . PRO A 1 91 ? -5.069 -7.048 15.442 1.00 86.12 91 PRO A CA 1
ATOM 660 C C . PRO A 1 91 ? -5.723 -7.313 14.080 1.00 86.12 91 PRO A C 1
ATOM 662 O O . PRO A 1 91 ? -6.903 -7.656 14.026 1.00 86.12 91 PRO A O 1
ATOM 665 N N . ILE A 1 92 ? -4.963 -7.169 12.993 1.00 90.69 92 ILE A N 1
ATOM 666 C CA . ILE A 1 92 ? -5.432 -7.519 11.647 1.00 90.69 92 ILE A CA 1
ATOM 667 C C . ILE A 1 92 ? -5.596 -9.036 11.573 1.00 90.69 92 ILE A C 1
ATOM 669 O O . ILE A 1 92 ? -4.682 -9.779 11.927 1.00 90.69 92 ILE A O 1
ATOM 673 N N . ARG A 1 93 ? -6.754 -9.494 11.101 1.00 91.94 93 ARG A N 1
ATOM 674 C CA . ARG A 1 93 ? -7.067 -10.921 10.939 1.00 91.94 93 ARG A CA 1
ATOM 675 C C . ARG A 1 93 ? -7.174 -11.352 9.489 1.00 91.94 93 ARG A C 1
ATOM 677 O O . ARG A 1 93 ? -7.069 -12.542 9.213 1.00 91.94 93 ARG A O 1
ATOM 684 N N . ASP A 1 94 ? -7.433 -10.411 8.586 1.00 94.44 94 ASP A N 1
ATOM 685 C CA . ASP A 1 94 ? -7.777 -10.738 7.208 1.00 94.44 94 ASP A CA 1
ATOM 686 C C . ASP A 1 94 ? -7.418 -9.606 6.232 1.00 94.44 94 ASP A C 1
ATOM 688 O O . ASP A 1 94 ? -7.422 -8.423 6.582 1.00 94.44 94 ASP A O 1
ATOM 692 N N . VAL A 1 95 ? -7.145 -9.976 4.982 1.00 96.19 95 VAL A N 1
ATOM 693 C CA . VAL A 1 95 ? -6.838 -9.070 3.869 1.00 96.19 95 VAL A CA 1
ATOM 694 C C . VAL A 1 95 ? -7.982 -9.160 2.866 1.00 96.19 95 VAL A C 1
ATOM 696 O O . VAL A 1 95 ? -8.181 -10.185 2.218 1.00 96.19 95 VAL A O 1
ATOM 699 N N . ARG A 1 96 ? -8.746 -8.076 2.703 1.00 95.56 96 ARG A N 1
ATOM 700 C CA . ARG A 1 96 ? -9.987 -8.084 1.917 1.00 95.56 96 ARG A CA 1
ATOM 701 C C . ARG A 1 96 ? -9.979 -7.074 0.789 1.00 95.56 96 ARG A C 1
ATOM 703 O O . ARG A 1 96 ? -9.558 -5.931 0.944 1.00 95.56 96 ARG A O 1
ATOM 710 N N . GLY A 1 97 ? -10.539 -7.489 -0.346 1.00 94.44 97 GLY A N 1
ATOM 711 C CA . GLY A 1 97 ? -10.927 -6.580 -1.423 1.00 94.44 97 GLY A CA 1
ATOM 712 C C . GLY A 1 97 ? -9.778 -5.773 -2.028 1.00 94.44 97 GLY A C 1
ATOM 713 O O . GLY A 1 97 ? -10.043 -4.702 -2.571 1.00 94.44 97 GLY A O 1
ATOM 714 N N . PHE A 1 98 ? -8.534 -6.260 -1.938 1.00 97.25 98 PHE A N 1
ATOM 715 C CA . PHE A 1 98 ? -7.407 -5.633 -2.620 1.00 97.25 98 PHE A CA 1
ATOM 716 C C . PHE A 1 98 ? -7.605 -5.717 -4.136 1.00 97.25 98 PHE A C 1
ATOM 718 O O . PHE A 1 98 ? -7.757 -6.795 -4.708 1.00 97.25 98 PHE A O 1
ATOM 725 N N . ARG A 1 99 ? -7.650 -4.553 -4.783 1.00 97.06 99 ARG A N 1
ATOM 726 C CA . ARG A 1 99 ? -7.831 -4.385 -6.225 1.00 97.06 99 ARG A CA 1
ATOM 727 C C . ARG A 1 99 ? -6.661 -3.589 -6.772 1.00 97.06 99 ARG A C 1
ATOM 729 O O . ARG A 1 99 ? -6.473 -2.437 -6.386 1.00 97.06 99 ARG A O 1
ATOM 736 N N . PHE A 1 100 ? -5.931 -4.202 -7.693 1.00 96.25 100 PHE A N 1
ATOM 737 C CA . PHE A 1 100 ? -4.808 -3.606 -8.405 1.00 96.25 100 PHE A CA 1
ATOM 738 C C . PHE A 1 100 ? -5.329 -3.112 -9.748 1.00 96.25 100 PHE A C 1
ATOM 740 O O . PHE A 1 100 ? -5.637 -3.905 -10.633 1.00 96.25 100 PHE A O 1
ATOM 747 N N . ARG A 1 101 ? -5.530 -1.800 -9.863 1.00 93.56 101 ARG A N 1
ATOM 748 C CA . ARG A 1 101 ? -6.115 -1.187 -11.062 1.00 93.56 101 ARG A CA 1
ATOM 749 C C . ARG A 1 101 ? -5.070 -0.946 -12.145 1.00 93.56 101 ARG A C 1
ATOM 751 O O . ARG A 1 101 ? -5.425 -0.862 -13.314 1.00 93.56 101 ARG A O 1
ATOM 758 N N . ARG A 1 102 ? -3.803 -0.812 -11.749 1.00 91.44 102 ARG A N 1
ATOM 759 C CA . ARG A 1 102 ? -2.648 -0.582 -12.622 1.00 91.44 102 ARG A CA 1
ATOM 760 C C . ARG A 1 102 ? -1.439 -1.326 -12.068 1.00 91.44 102 ARG A C 1
ATOM 762 O O . ARG A 1 102 ? -1.371 -1.580 -10.864 1.00 91.44 102 ARG A O 1
ATOM 769 N N . PHE A 1 103 ? -0.494 -1.649 -12.946 1.00 92.50 103 PHE A N 1
ATOM 770 C CA . PHE A 1 103 ? 0.814 -2.130 -12.518 1.00 92.50 103 PHE A CA 1
ATOM 771 C C . PHE A 1 103 ? 1.558 -1.024 -11.768 1.00 92.50 103 PHE A C 1
ATOM 773 O O . PHE A 1 103 ? 1.501 0.144 -12.148 1.00 92.50 103 PHE A O 1
ATOM 780 N N . VAL A 1 104 ? 2.238 -1.418 -10.698 1.00 92.69 104 VAL A N 1
ATOM 781 C CA . VAL A 1 104 ? 3.093 -0.558 -9.880 1.00 92.69 104 VAL A CA 1
ATOM 782 C C . VAL A 1 104 ? 4.522 -0.907 -10.266 1.00 92.69 104 VAL A C 1
ATOM 784 O O . VAL A 1 104 ? 4.952 -2.027 -10.019 1.00 92.69 104 VAL A O 1
ATOM 787 N N . THR A 1 105 ? 5.247 -0.005 -10.918 1.00 92.88 105 THR A N 1
ATOM 788 C CA . THR A 1 105 ? 6.681 -0.194 -11.191 1.00 92.88 105 THR A CA 1
ATOM 789 C C . THR A 1 105 ? 7.493 0.110 -9.930 1.00 92.88 105 THR A C 1
ATOM 791 O O . THR A 1 105 ? 6.995 0.825 -9.059 1.00 92.88 105 THR A O 1
ATOM 794 N N . PRO A 1 106 ? 8.736 -0.374 -9.798 1.00 92.75 106 PRO A N 1
ATOM 795 C CA . PRO A 1 106 ? 9.626 0.101 -8.744 1.00 92.75 106 PRO A CA 1
ATOM 796 C C . PRO A 1 106 ? 9.718 1.637 -8.731 1.00 92.75 106 PRO A C 1
ATOM 798 O O . PRO A 1 106 ? 9.714 2.274 -9.786 1.00 92.75 106 PRO A O 1
ATOM 801 N N . GLY A 1 107 ? 9.735 2.231 -7.540 1.00 93.19 107 GLY A N 1
ATOM 802 C CA . GLY A 1 107 ? 9.626 3.673 -7.331 1.00 93.19 107 GLY A CA 1
ATOM 803 C C . GLY A 1 107 ? 8.937 4.043 -6.017 1.00 93.19 107 GLY A C 1
ATOM 804 O O . GLY A 1 107 ? 8.658 3.185 -5.175 1.00 93.19 107 GLY A O 1
ATOM 805 N N . ASP A 1 108 ? 8.664 5.334 -5.855 1.00 94.50 108 ASP A N 1
ATOM 806 C CA . ASP A 1 108 ? 8.017 5.897 -4.671 1.00 94.50 108 ASP A CA 1
ATOM 807 C C . ASP A 1 108 ? 6.517 6.118 -4.930 1.00 94.50 108 ASP A C 1
ATOM 809 O O . ASP A 1 108 ? 6.124 6.636 -5.977 1.00 94.50 108 ASP A O 1
ATOM 813 N N . TYR A 1 109 ? 5.673 5.762 -3.960 1.00 95.81 109 TYR A N 1
ATOM 814 C CA . TYR A 1 109 ? 4.214 5.871 -4.055 1.00 95.81 109 TYR A CA 1
ATOM 815 C C . TYR A 1 109 ? 3.609 6.430 -2.777 1.00 95.81 109 TYR A C 1
ATOM 817 O O . TYR A 1 109 ? 3.966 6.012 -1.675 1.00 95.81 109 TYR A O 1
ATOM 825 N N . ALA A 1 110 ? 2.638 7.329 -2.916 1.00 96.25 110 ALA A N 1
ATOM 826 C CA . ALA A 1 110 ? 1.906 7.861 -1.779 1.00 96.25 110 ALA A CA 1
ATOM 827 C C . ALA A 1 110 ? 0.896 6.821 -1.295 1.00 96.25 110 ALA A C 1
ATOM 829 O O . ALA A 1 110 ? 0.101 6.296 -2.078 1.00 96.25 110 ALA A O 1
ATOM 830 N N . PHE A 1 111 ? 0.883 6.545 0.003 1.00 97.06 111 PHE A N 1
ATOM 831 C CA . PHE A 1 111 ? -0.136 5.703 0.610 1.00 97.06 111 PHE A CA 1
ATOM 832 C C . PHE A 1 111 ? -1.037 6.520 1.532 1.00 97.06 111 PHE A C 1
ATOM 834 O O . PHE A 1 111 ? -0.619 7.489 2.170 1.00 97.06 111 PHE A O 1
ATOM 841 N N . ARG A 1 112 ? -2.292 6.087 1.635 1.00 96.00 112 ARG A N 1
ATOM 842 C CA . ARG A 1 112 ? -3.255 6.583 2.615 1.00 96.00 112 ARG A CA 1
ATOM 843 C C . ARG A 1 112 ? -4.008 5.411 3.226 1.00 96.00 112 ARG A C 1
ATOM 845 O O . ARG A 1 112 ? -4.545 4.565 2.509 1.00 96.00 112 ARG A O 1
ATOM 852 N N . MET A 1 113 ? -4.049 5.394 4.548 1.00 95.94 113 MET A N 1
ATOM 853 C CA . MET A 1 113 ? -4.686 4.399 5.396 1.00 95.94 113 MET A CA 1
ATOM 854 C C . MET A 1 113 ? -5.709 5.092 6.282 1.00 95.94 113 MET A C 1
ATOM 856 O O . MET A 1 113 ? -5.383 6.062 6.955 1.00 95.94 113 MET A O 1
ATOM 860 N N . GLU A 1 114 ? -6.943 4.609 6.286 1.00 93.75 114 GLU A N 1
ATOM 861 C CA . GLU A 1 114 ? -8.023 5.178 7.088 1.00 93.75 114 GLU A CA 1
ATOM 862 C C . GLU A 1 114 ? -8.602 4.118 8.020 1.00 93.75 114 GLU A C 1
ATOM 864 O O . GLU A 1 114 ? -9.123 3.098 7.565 1.00 93.75 114 GLU A O 1
ATOM 869 N N . CYS A 1 115 ? -8.500 4.353 9.326 1.00 91.12 115 CYS A N 1
ATOM 870 C CA . CYS A 1 115 ? -9.064 3.483 10.345 1.00 91.12 115 CYS A CA 1
ATOM 871 C C . CYS A 1 115 ? -10.587 3.652 10.391 1.00 91.12 115 CYS A C 1
ATOM 873 O O . CYS A 1 115 ? -11.107 4.740 10.639 1.00 91.12 115 CYS A O 1
ATOM 875 N N . THR A 1 116 ? -11.298 2.544 10.209 1.00 88.88 116 THR A N 1
ATOM 876 C CA . THR A 1 116 ? -12.760 2.449 10.282 1.00 88.88 116 THR A CA 1
ATOM 877 C C . THR A 1 116 ? -13.170 1.371 11.286 1.00 88.88 116 THR A C 1
ATOM 879 O O . THR A 1 116 ? -12.332 0.605 11.764 1.00 88.88 116 THR A O 1
ATOM 882 N N . ASP A 1 117 ? -14.466 1.263 11.584 1.00 84.69 117 ASP A N 1
ATOM 883 C CA . ASP A 1 117 ? -14.969 0.240 12.512 1.00 84.69 117 ASP A CA 1
ATOM 884 C C . ASP A 1 117 ? -14.757 -1.201 11.990 1.00 84.69 117 ASP A C 1
ATOM 886 O O . ASP A 1 117 ? -14.665 -2.138 12.779 1.00 84.69 117 ASP A O 1
ATOM 890 N N . GLY A 1 118 ? -14.648 -1.389 10.666 1.00 85.69 118 GLY A N 1
ATOM 891 C CA . GLY A 1 118 ? -14.480 -2.702 10.025 1.00 85.69 118 GLY A CA 1
ATOM 892 C C . GLY A 1 118 ? -13.044 -3.070 9.636 1.00 85.69 118 GLY A C 1
ATOM 893 O O . GLY A 1 118 ? -12.837 -4.127 9.041 1.00 85.69 118 GLY A O 1
ATOM 894 N N . GLY A 1 119 ? -12.066 -2.203 9.903 1.00 92.31 119 GLY A N 1
ATOM 895 C CA . GLY A 1 119 ? -10.680 -2.384 9.470 1.00 92.31 119 GLY A CA 1
ATOM 896 C C . GLY A 1 119 ? -10.020 -1.083 9.028 1.00 92.31 119 GLY A C 1
ATOM 897 O O . GLY A 1 119 ? -10.588 0.005 9.160 1.00 92.31 119 GLY A O 1
ATOM 898 N N . ILE A 1 120 ? -8.839 -1.201 8.432 1.00 94.94 120 ILE A N 1
ATOM 899 C CA . ILE A 1 120 ? -8.100 -0.098 7.820 1.00 94.94 120 ILE A CA 1
ATOM 900 C C . ILE A 1 120 ? -8.318 -0.126 6.310 1.00 94.94 120 ILE A C 1
ATOM 902 O O . ILE A 1 120 ? -7.946 -1.091 5.645 1.00 94.94 120 ILE A O 1
ATOM 906 N N . ARG A 1 121 ? -8.895 0.939 5.749 1.00 96.25 121 ARG A N 1
ATOM 907 C CA . ARG A 1 121 ? -8.980 1.125 4.295 1.00 96.25 121 ARG A CA 1
ATOM 908 C C . ARG A 1 121 ? -7.642 1.616 3.768 1.00 96.25 121 ARG A C 1
ATOM 910 O O . ARG A 1 121 ? -7.168 2.666 4.187 1.00 96.25 121 ARG A O 1
ATOM 917 N N . CYS A 1 122 ? -7.073 0.881 2.829 1.00 98.00 122 CYS A N 1
ATOM 918 C CA . CYS A 1 122 ? -5.774 1.141 2.230 1.00 98.00 122 CYS A CA 1
ATOM 919 C C . CYS A 1 122 ? -5.952 1.678 0.812 1.00 98.00 122 CYS A C 1
ATOM 921 O O . CYS A 1 122 ? -6.758 1.154 0.037 1.00 98.00 122 CYS A O 1
ATOM 923 N N . SER A 1 123 ? -5.178 2.698 0.456 1.00 97.25 123 SER A N 1
ATOM 924 C CA . SER A 1 123 ? -5.095 3.210 -0.909 1.00 97.25 123 SER A CA 1
ATOM 925 C C . SER A 1 123 ? -3.668 3.620 -1.255 1.00 97.25 123 SER A C 1
ATOM 927 O O . SER A 1 123 ? -2.999 4.253 -0.439 1.00 97.25 123 SER A O 1
ATOM 929 N N . LEU A 1 124 ? -3.212 3.231 -2.444 1.00 97.44 124 LEU A N 1
ATOM 930 C CA . LEU A 1 124 ? -1.906 3.575 -3.005 1.00 97.44 124 LEU A CA 1
ATOM 931 C C . LEU A 1 124 ? -2.110 4.459 -4.232 1.00 97.44 124 LEU A C 1
ATOM 933 O O . LEU A 1 124 ? -2.943 4.134 -5.078 1.00 97.44 124 LEU A O 1
ATOM 937 N N . HIS A 1 125 ? -1.339 5.530 -4.347 1.00 95.31 125 HIS A N 1
ATOM 938 C CA . HIS A 1 125 ? -1.446 6.543 -5.393 1.00 95.31 125 HIS A CA 1
ATOM 939 C C . HIS A 1 125 ? -0.081 6.764 -6.040 1.00 95.31 125 HIS A C 1
ATOM 941 O O . HIS A 1 125 ? 0.953 6.630 -5.378 1.00 95.31 125 HIS A O 1
ATOM 947 N N . ALA A 1 126 ? -0.078 7.092 -7.331 1.00 92.44 126 ALA A N 1
ATOM 948 C CA . ALA A 1 126 ? 1.142 7.529 -7.999 1.00 92.44 126 ALA A CA 1
ATOM 949 C C . ALA A 1 126 ? 1.623 8.835 -7.351 1.00 92.44 126 ALA A C 1
ATOM 951 O O . ALA A 1 126 ? 0.817 9.728 -7.094 1.00 92.44 126 ALA A O 1
ATOM 952 N N . LEU A 1 127 ? 2.922 8.934 -7.071 1.00 86.75 127 LEU A N 1
ATOM 953 C CA . LEU A 1 127 ? 3.551 10.229 -6.837 1.00 86.75 127 LEU A CA 1
ATOM 954 C C . LEU A 1 127 ? 3.924 10.817 -8.194 1.00 86.75 127 LEU A C 1
ATOM 956 O O . LEU A 1 127 ? 4.392 10.091 -9.071 1.00 86.75 127 LEU A O 1
ATOM 960 N N . ASP A 1 128 ? 3.738 12.123 -8.358 1.00 69.12 128 ASP A N 1
ATOM 961 C CA . ASP A 1 128 ? 4.227 12.832 -9.535 1.00 69.12 128 ASP A CA 1
ATOM 962 C C . ASP A 1 128 ? 5.759 12.803 -9.522 1.00 69.12 128 ASP A C 1
ATOM 964 O O . ASP A 1 128 ? 6.426 13.633 -8.907 1.00 69.12 128 ASP A O 1
ATOM 968 N N . THR A 1 129 ? 6.342 11.815 -10.194 1.00 59.47 129 THR A N 1
ATOM 969 C CA . THR A 1 129 ? 7.788 11.687 -10.390 1.00 59.47 129 THR A CA 1
ATOM 970 C C . THR A 1 129 ? 8.258 12.518 -11.584 1.00 59.47 129 THR A C 1
ATOM 972 O O . THR A 1 129 ? 9.166 12.113 -12.307 1.00 59.47 129 THR A O 1
ATOM 975 N N . THR A 1 130 ? 7.695 13.715 -11.787 1.00 47.38 130 THR A N 1
ATOM 976 C CA . THR A 1 130 ? 8.025 14.648 -12.887 1.00 47.38 130 THR A CA 1
ATOM 977 C C . THR A 1 130 ? 9.439 15.254 -12.774 1.00 47.38 130 THR A C 1
ATOM 979 O O . THR A 1 130 ? 9.692 16.369 -13.216 1.00 47.38 130 THR A O 1
ATOM 982 N N . GLY A 1 131 ? 10.396 14.542 -12.178 1.00 41.78 131 GLY A N 1
ATOM 983 C CA . GLY A 1 131 ? 11.767 15.012 -12.011 1.00 41.78 131 GLY A CA 1
ATOM 984 C C . GLY A 1 131 ? 12.821 13.943 -11.734 1.00 41.78 131 GLY A C 1
ATOM 985 O O . GLY A 1 131 ? 13.959 14.315 -11.465 1.00 41.78 131 GLY A O 1
ATOM 986 N N . ARG A 1 132 ? 12.511 12.639 -11.798 1.00 41.16 132 ARG A N 1
ATOM 987 C CA . ARG A 1 132 ? 13.552 11.601 -11.705 1.00 41.16 132 ARG A CA 1
ATOM 988 C C . ARG A 1 132 ? 13.642 10.821 -13.006 1.00 41.16 132 ARG A C 1
ATOM 990 O O . ARG A 1 132 ? 13.139 9.713 -13.139 1.00 41.16 132 ARG A O 1
ATOM 997 N N . ALA A 1 133 ? 14.253 11.486 -13.980 1.00 41.34 133 ALA A N 1
ATOM 998 C CA . ALA A 1 133 ? 14.738 10.875 -15.199 1.00 41.34 133 ALA A CA 1
ATOM 999 C C . ALA A 1 133 ? 15.902 9.937 -14.855 1.00 41.34 133 ALA A C 1
ATOM 1001 O O . ALA A 1 133 ? 17.029 10.387 -14.676 1.00 41.34 133 ALA A O 1
ATOM 1002 N N . ASP A 1 134 ? 15.624 8.641 -14.785 1.00 44.16 134 ASP A N 1
ATOM 1003 C CA . ASP A 1 134 ? 16.615 7.620 -15.112 1.00 44.16 134 ASP A CA 1
ATOM 1004 C C . ASP A 1 134 ? 16.374 7.240 -16.580 1.00 44.16 134 ASP A C 1
ATOM 1006 O O . ASP A 1 134 ? 15.679 6.277 -16.899 1.00 44.16 134 ASP A O 1
ATOM 1010 N N . ALA A 1 135 ? 16.870 8.081 -17.490 1.00 42.78 135 ALA A N 1
ATOM 1011 C CA . ALA A 1 135 ? 16.926 7.767 -18.912 1.00 42.78 135 ALA A CA 1
ATOM 1012 C C . ALA A 1 135 ? 18.245 7.036 -19.213 1.00 42.78 135 ALA A C 1
ATOM 1014 O O . ALA A 1 135 ? 19.304 7.552 -18.846 1.00 42.78 135 ALA A O 1
ATOM 1015 N N . PRO A 1 136 ? 18.234 5.888 -19.912 1.00 45.41 136 PRO A N 1
ATOM 1016 C CA . PRO A 1 136 ? 19.371 5.491 -20.718 1.00 45.41 136 PRO A CA 1
ATOM 1017 C C . PRO A 1 136 ? 19.357 6.254 -22.055 1.00 45.41 136 PRO A C 1
ATOM 1019 O O . PRO A 1 136 ? 18.308 6.555 -22.621 1.00 45.41 136 PRO A O 1
ATOM 1022 N N . ASP A 1 137 ? 20.569 6.578 -22.489 1.00 46.56 137 ASP A N 1
ATOM 1023 C CA . ASP A 1 137 ? 21.012 7.362 -23.644 1.00 46.56 137 ASP A CA 1
ATOM 1024 C C . ASP A 1 137 ? 20.368 7.019 -25.008 1.00 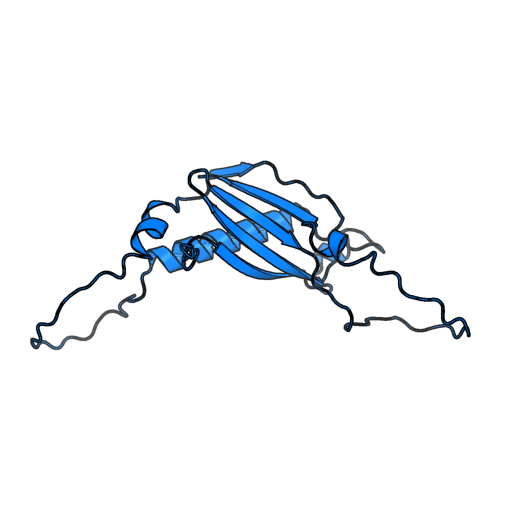46.56 137 ASP A C 1
ATOM 1026 O O . ASP A 1 137 ? 20.098 5.855 -25.309 1.00 46.56 137 ASP A O 1
ATOM 1030 N N . GLY A 1 138 ? 20.231 8.046 -25.862 1.00 46.03 138 GLY A N 1
ATOM 1031 C CA . GLY A 1 138 ? 20.143 7.904 -27.320 1.00 46.03 138 GLY A CA 1
ATOM 1032 C C . GLY A 1 138 ? 18.917 8.512 -28.017 1.00 46.03 138 GLY A C 1
ATOM 1033 O O . GLY A 1 138 ? 17.872 7.873 -28.106 1.00 46.03 138 GLY A O 1
ATOM 1034 N N . GLY A 1 139 ? 19.097 9.679 -28.655 1.00 33.91 139 GLY A N 1
ATOM 1035 C CA . GLY A 1 139 ? 18.337 10.058 -29.860 1.00 33.91 139 GLY A CA 1
ATOM 1036 C C . GLY A 1 139 ? 17.668 11.436 -29.853 1.00 33.91 139 GLY A C 1
ATOM 1037 O O . GLY A 1 139 ? 16.537 11.587 -29.402 1.00 33.91 139 GLY A O 1
ATOM 1038 N N . GLU A 1 140 ? 18.341 12.423 -30.447 1.00 44.62 140 GLU A N 1
ATOM 1039 C CA . GLU A 1 140 ? 17.755 13.677 -30.943 1.00 44.62 140 GLU A CA 1
ATOM 1040 C C . GLU A 1 140 ? 16.562 13.419 -31.884 1.00 44.62 140 GLU A C 1
ATOM 1042 O O . GLU A 1 140 ? 16.722 12.721 -32.882 1.00 44.62 140 GLU A O 1
ATOM 1047 N N . VAL A 1 141 ? 15.418 14.077 -31.648 1.00 44.78 141 VAL A N 1
ATOM 1048 C CA . VAL A 1 141 ? 14.504 14.543 -32.709 1.00 44.78 141 VAL A CA 1
ATOM 1049 C C . VAL A 1 141 ? 13.784 15.827 -32.280 1.00 44.78 141 VAL A C 1
ATOM 1051 O O . VAL A 1 141 ? 13.322 15.973 -31.152 1.00 44.78 141 VAL A O 1
ATOM 1054 N N . ASN A 1 142 ? 13.725 16.769 -33.219 1.00 44.03 142 ASN A N 1
ATOM 1055 C CA . ASN A 1 142 ? 13.174 18.114 -33.100 1.00 44.03 142 ASN A CA 1
ATOM 1056 C C . ASN A 1 142 ? 11.634 18.159 -33.135 1.00 44.03 142 ASN A C 1
ATOM 1058 O O . ASN A 1 142 ? 11.015 17.450 -33.923 1.00 44.03 142 ASN A O 1
ATOM 1062 N N . GLY A 1 143 ? 11.076 19.164 -32.449 1.00 41.56 143 GLY A N 1
ATOM 1063 C CA . GLY A 1 143 ? 9.964 19.977 -32.958 1.00 41.56 143 GLY A CA 1
ATOM 1064 C C . GLY A 1 143 ? 8.554 19.656 -32.450 1.00 41.56 143 GLY A C 1
ATOM 1065 O O . GLY A 1 143 ? 8.080 18.532 -32.554 1.00 41.56 143 GLY A O 1
ATOM 1066 N N . GLY A 1 144 ? 7.844 20.705 -32.016 1.00 33.12 144 GLY A N 1
ATOM 1067 C CA . GLY A 1 144 ? 6.378 20.732 -31.995 1.00 33.12 144 GLY A CA 1
ATOM 1068 C C . GLY A 1 144 ? 5.763 21.119 -30.656 1.00 33.12 144 GLY A C 1
ATOM 1069 O O . GLY A 1 144 ? 5.345 20.263 -29.886 1.00 33.12 144 GLY A O 1
ATOM 1070 N N . GLU A 1 145 ? 5.657 22.422 -30.411 1.00 50.47 145 GLU A N 1
ATOM 1071 C CA . GLU A 1 145 ? 4.781 22.992 -29.389 1.00 50.47 145 GLU A CA 1
ATOM 1072 C C . GLU A 1 145 ? 3.319 22.687 -29.762 1.00 50.47 145 GLU A C 1
ATOM 1074 O O . GLU A 1 145 ? 2.818 23.148 -30.788 1.00 50.47 145 GLU A O 1
ATOM 1079 N N . VAL A 1 146 ? 2.634 21.871 -28.956 1.00 39.50 146 VAL A N 1
ATOM 1080 C CA . VAL A 1 146 ? 1.181 21.675 -29.050 1.00 39.50 146 VAL A CA 1
ATOM 1081 C C . VAL A 1 146 ? 0.602 21.545 -27.646 1.00 39.50 146 VAL A C 1
ATOM 1083 O O . VAL A 1 146 ? 1.095 20.782 -26.818 1.00 39.50 146 VAL A O 1
ATOM 1086 N N . GLY A 1 147 ? -0.418 22.365 -27.389 1.00 48.53 147 GLY A N 1
ATOM 1087 C CA . GLY A 1 147 ? -0.957 22.683 -26.072 1.00 48.53 147 GLY A CA 1
ATOM 1088 C C . GLY A 1 147 ? -1.292 21.479 -25.195 1.00 48.53 147 GLY A C 1
ATOM 1089 O O . GLY A 1 147 ? -1.988 20.549 -25.602 1.00 48.53 147 GLY A O 1
ATOM 1090 N N . GLN A 1 148 ? -0.843 21.542 -23.942 1.00 45.06 148 GLN A N 1
ATOM 1091 C CA . GLN A 1 148 ? -1.224 20.580 -22.919 1.00 45.06 148 GLN A CA 1
ATOM 1092 C C . GLN A 1 148 ? -2.620 20.913 -22.395 1.00 45.06 148 GLN A C 1
ATOM 1094 O O . GLN A 1 148 ? -2.829 21.807 -21.576 1.00 45.06 148 GLN A O 1
ATOM 1099 N N . ALA A 1 149 ? -3.589 20.167 -22.917 1.00 40.56 149 ALA A N 1
ATOM 1100 C CA . ALA A 1 149 ? -4.919 20.050 -22.358 1.00 40.56 149 ALA A CA 1
ATOM 1101 C C . ALA A 1 149 ? -4.842 19.499 -20.923 1.00 40.56 149 ALA A C 1
ATOM 1103 O O . ALA A 1 149 ? -4.099 18.560 -20.632 1.00 40.56 149 ALA A O 1
ATOM 1104 N N . ASN A 1 150 ? -5.650 20.075 -20.036 1.00 44.25 150 ASN A N 1
ATOM 1105 C CA . ASN A 1 150 ? -5.765 19.738 -18.620 1.00 44.25 150 ASN A CA 1
ATOM 1106 C C . ASN A 1 150 ? -6.513 18.398 -18.408 1.00 44.25 150 ASN A C 1
ATOM 1108 O O . ASN A 1 150 ? -7.595 18.362 -17.832 1.00 44.25 150 ASN A O 1
ATOM 1112 N N . VAL A 1 151 ? -5.980 17.304 -18.969 1.00 45.72 151 VAL A N 1
ATOM 1113 C CA . VAL A 1 151 ? -6.597 15.958 -19.000 1.00 45.72 151 VAL A CA 1
ATOM 1114 C C . VAL A 1 151 ? -5.958 14.999 -17.976 1.00 45.72 151 VAL A C 1
ATOM 1116 O O . VAL A 1 151 ? -6.503 13.936 -17.706 1.00 45.72 151 VAL A O 1
ATOM 1119 N N . GLY A 1 152 ? -4.835 15.369 -17.346 1.00 45.41 152 GLY A N 1
ATOM 1120 C CA . GLY A 1 152 ? -4.089 14.477 -16.441 1.00 45.41 152 GLY A CA 1
ATOM 1121 C C . GLY A 1 152 ? -4.560 14.458 -14.980 1.00 45.41 152 GLY A C 1
ATOM 1122 O O . GLY A 1 152 ? -4.595 13.402 -14.360 1.00 45.41 152 GLY A O 1
ATOM 1123 N N . GLN A 1 153 ? -4.984 15.593 -14.417 1.00 45.69 153 GLN A N 1
ATOM 1124 C CA . GLN A 1 153 ? -5.105 15.738 -12.954 1.00 45.69 153 GLN A CA 1
ATOM 1125 C C . GLN A 1 153 ? -6.130 14.790 -12.296 1.00 45.69 153 GLN A C 1
ATOM 1127 O O . GLN A 1 153 ? -5.941 14.371 -11.155 1.00 45.69 153 GLN A O 1
ATOM 1132 N N . ASP A 1 154 ? -7.187 14.411 -13.018 1.00 48.28 154 ASP A N 1
ATOM 1133 C CA . ASP A 1 154 ? -8.275 13.571 -12.494 1.00 48.28 154 ASP A CA 1
ATOM 1134 C C . ASP A 1 154 ? -7.938 12.062 -12.515 1.00 48.28 154 ASP A C 1
ATOM 1136 O O . ASP A 1 154 ? -8.532 11.258 -11.790 1.00 48.28 154 ASP A O 1
ATOM 1140 N N . GLU A 1 155 ? -6.955 11.656 -13.329 1.00 52.25 155 GLU A N 1
ATOM 1141 C CA . GLU A 1 155 ? -6.474 10.272 -13.387 1.00 52.25 155 GLU A CA 1
ATOM 1142 C C . GLU A 1 155 ? -5.394 10.009 -12.327 1.00 52.25 155 GLU A C 1
ATOM 1144 O O . GLU A 1 155 ? -5.403 8.940 -11.712 1.00 52.25 155 GLU A O 1
ATOM 1149 N N . GLN A 1 156 ? -4.546 11.004 -12.032 1.00 54.00 156 GLN A N 1
ATOM 1150 C CA . GLN A 1 156 ? -3.589 10.972 -10.916 1.00 54.00 156 GLN A CA 1
ATOM 1151 C C . GLN A 1 156 ? -4.269 10.857 -9.540 1.00 54.00 156 GLN A C 1
ATOM 1153 O O . GLN A 1 156 ? -3.726 10.228 -8.634 1.00 54.00 156 GLN A O 1
ATOM 1158 N N . ALA A 1 157 ? -5.476 11.409 -9.381 1.00 66.38 157 ALA A N 1
ATOM 1159 C CA . ALA A 1 157 ? -6.239 11.319 -8.134 1.00 66.38 157 ALA A CA 1
ATOM 1160 C C . ALA A 1 157 ? -6.793 9.908 -7.851 1.00 66.38 157 ALA A C 1
ATOM 1162 O O . ALA A 1 157 ? -7.257 9.624 -6.740 1.00 66.38 157 ALA A O 1
ATOM 1163 N N . ARG A 1 158 ? -6.801 9.011 -8.850 1.00 86.31 158 ARG A N 1
ATOM 1164 C CA . ARG A 1 158 ? -7.360 7.667 -8.689 1.00 86.31 158 ARG A CA 1
ATOM 1165 C C . ARG A 1 158 ? -6.318 6.725 -8.081 1.00 86.31 158 ARG A C 1
ATOM 1167 O O . ARG A 1 158 ? -5.241 6.556 -8.648 1.00 86.31 158 ARG A O 1
ATOM 1174 N N . PRO A 1 159 ? -6.664 6.002 -7.003 1.00 93.38 159 PRO A N 1
ATOM 1175 C CA . PRO A 1 159 ? -5.744 5.048 -6.408 1.00 93.38 159 PRO A CA 1
ATOM 1176 C C . PRO A 1 159 ? -5.406 3.917 -7.386 1.00 93.38 159 PRO A C 1
ATOM 1178 O O . PRO A 1 159 ? -6.297 3.297 -7.976 1.00 93.38 159 PRO A O 1
ATOM 1181 N N . LEU A 1 160 ? -4.114 3.614 -7.498 1.00 95.88 160 LEU A N 1
ATOM 1182 C CA . LEU A 1 160 ? -3.567 2.467 -8.224 1.00 95.88 160 LEU A CA 1
ATOM 1183 C C . LEU A 1 160 ? -3.984 1.154 -7.561 1.00 95.88 160 LEU A C 1
ATOM 1185 O O . LEU A 1 160 ? -4.302 0.173 -8.237 1.00 95.88 160 LEU A O 1
ATOM 1189 N N . VAL A 1 161 ? -4.000 1.152 -6.227 1.00 97.38 161 VAL A N 1
ATOM 1190 C CA . VAL A 1 161 ? -4.381 0.004 -5.404 1.00 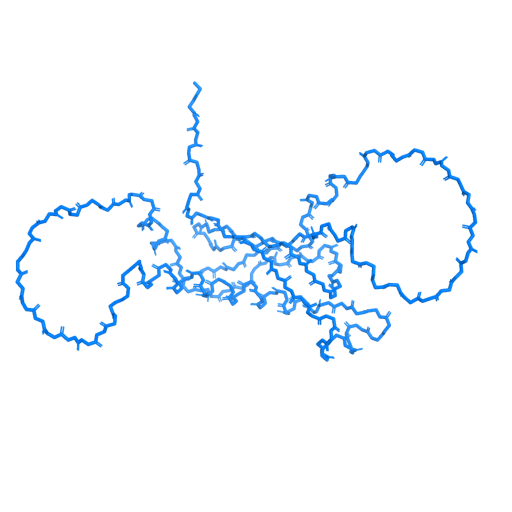97.38 161 VAL A CA 1
ATOM 1191 C C . VAL A 1 161 ? -5.343 0.464 -4.323 1.00 97.38 161 VAL A C 1
ATOM 1193 O O . VAL A 1 161 ? -5.131 1.498 -3.696 1.00 97.38 161 VAL A O 1
ATOM 1196 N N . THR A 1 162 ? -6.393 -0.315 -4.084 1.00 97.56 162 THR A N 1
ATOM 1197 C CA . THR A 1 162 ? -7.312 -0.121 -2.952 1.00 97.56 162 THR A CA 1
ATOM 1198 C C . THR A 1 162 ? -7.566 -1.444 -2.262 1.00 97.56 162 THR A C 1
ATOM 1200 O O . THR A 1 162 ? -7.729 -2.433 -2.968 1.00 97.56 162 THR A O 1
ATOM 1203 N N . GLY A 1 163 ? -7.691 -1.469 -0.940 1.00 97.19 163 GLY A N 1
ATOM 1204 C CA . GLY A 1 163 ? -8.006 -2.683 -0.186 1.00 97.19 163 GLY A CA 1
ATOM 1205 C C . GLY A 1 163 ? -8.405 -2.392 1.256 1.00 97.19 163 GLY A C 1
ATOM 1206 O O . GLY A 1 163 ? -8.498 -1.231 1.655 1.00 97.19 163 GLY A O 1
ATOM 1207 N N . VAL A 1 164 ? -8.661 -3.442 2.034 1.00 96.75 164 VAL A N 1
ATOM 1208 C CA . VAL A 1 164 ? -8.966 -3.341 3.465 1.00 96.75 164 VAL A CA 1
ATOM 1209 C C . VAL A 1 164 ? -8.164 -4.379 4.243 1.00 96.75 164 VAL A C 1
ATOM 1211 O O . VAL A 1 164 ? -8.195 -5.563 3.912 1.00 96.75 164 VAL A O 1
ATOM 1214 N N . LEU A 1 165 ? -7.490 -3.938 5.302 1.00 96.44 165 LEU A N 1
ATOM 1215 C CA . LEU A 1 165 ? -6.950 -4.805 6.349 1.00 96.44 165 LEU A CA 1
ATOM 1216 C C . LEU A 1 165 ? -8.005 -4.905 7.454 1.00 96.44 165 LEU A C 1
ATOM 1218 O O . LEU A 1 165 ? -8.276 -3.916 8.133 1.00 96.44 165 LEU A O 1
ATOM 1222 N N . ALA A 1 166 ? -8.667 -6.051 7.576 1.00 92.62 166 ALA A N 1
ATOM 1223 C CA . ALA A 1 166 ? -9.818 -6.219 8.459 1.00 92.62 166 ALA A CA 1
ATOM 1224 C C . ALA A 1 166 ? -9.418 -6.769 9.837 1.00 92.62 166 ALA A C 1
ATOM 1226 O O . ALA A 1 166 ? -8.475 -7.557 9.954 1.00 92.62 166 ALA A O 1
ATOM 1227 N N . TRP A 1 167 ? -10.160 -6.338 10.860 1.00 89.19 167 TRP A N 1
ATOM 1228 C CA . TRP A 1 167 ? -10.051 -6.802 12.248 1.00 89.19 167 TRP A CA 1
ATOM 1229 C C . TRP A 1 167 ? -10.716 -8.161 12.491 1.00 89.19 167 TRP A C 1
ATOM 1231 O O . TRP A 1 167 ? -11.595 -8.561 11.693 1.00 89.19 167 TRP A O 1
#